Protein AF-A0AAD8AE64-F1 (afdb_monomer_lite)

Secondary structure (DSSP, 8-state):
----HHHHHHHHHHHTTHHHHTTSSS--SS---HHHHHHHHHHHHHHHHHHHHHHHHHTGGGHHHHHHHHHHHHHHHHHHHHHHHHHHT-HHHHHHHHHHH-TT-HHHHHHHHHHHHHTT-HHHHHHHHHHHHHHHHHHHHHHHHTT-TT------TTTHHHHHHHHHHTT-

Sequence (172 aa):
QQKHPPLLLGGLFLALPFLPAANLLVTVGFVVAERVLYIPSLGMVLLLVYGAQLLWGAFIKQRSLLLCAGLFLLVVFCGRTVARNRDWASRQALIRAGLKALPHNAKLHYNFANFLRDTGQLELATKHYKEALRLQHKRLRINTRYGLIGMQPSFSHEERPICNRLQFINRK

Foldseek 3Di:
DPDPVLLVVLVCQQPVLVPVVVCPPHNPVDDPDPVSCPSNVVSVVSVVVSVVVVCCVVCVVCVVVVVVVVVVVVVVVVVVVVVVVVCVPDPQSVLVVVCVVPVLALVSLQSVLVVCVVVVNNVSSLVSNVSSLVSQVVVCVVCVVVVNNPDHPPDDPVCVVVSVVNVVVVVD

Structure (mmCIF, N/CA/C/O backbone):
data_AF-A0AAD8AE64-F1
#
_entry.id   AF-A0AAD8AE64-F1
#
loop_
_atom_site.group_PDB
_atom_site.id
_atom_site.type_symbol
_atom_site.label_atom_id
_atom_site.label_alt_id
_atom_site.label_comp_id
_atom_site.label_asym_id
_atom_site.label_entity_id
_atom_site.label_seq_id
_atom_site.pdbx_PDB_ins_code
_atom_site.Cartn_x
_atom_site.Cartn_y
_atom_site.Cartn_z
_atom_site.occupancy
_atom_site.B_iso_or_equiv
_atom_site.auth_seq_id
_atom_site.auth_comp_id
_atom_site.auth_asym_id
_atom_site.auth_atom_id
_atom_site.pdbx_PDB_model_num
ATOM 1 N N . GLN A 1 1 ? 28.002 -16.063 -24.583 1.00 46.12 1 GLN A N 1
ATOM 2 C CA . GLN A 1 1 ? 27.087 -16.160 -23.423 1.00 46.12 1 GLN A CA 1
ATOM 3 C C . GLN A 1 1 ? 26.956 -14.780 -22.791 1.00 46.12 1 GLN A C 1
ATOM 5 O O . GLN A 1 1 ? 27.825 -14.390 -22.020 1.00 46.12 1 GLN A O 1
ATOM 10 N N . GLN A 1 2 ? 25.930 -14.005 -23.153 1.00 51.78 2 GLN A N 1
ATOM 11 C CA . GLN A 1 2 ? 25.657 -12.743 -22.460 1.00 51.78 2 GLN A CA 1
ATOM 12 C C . GLN A 1 2 ? 25.102 -13.080 -21.078 1.00 51.78 2 GLN A C 1
ATOM 14 O O . GLN A 1 2 ? 23.928 -13.400 -20.920 1.00 51.78 2 GLN A O 1
ATOM 19 N N . LYS A 1 3 ? 25.973 -13.094 -20.070 1.00 63.09 3 LYS A N 1
ATOM 20 C CA . LYS A 1 3 ? 25.517 -13.121 -18.684 1.00 63.09 3 LYS A CA 1
ATOM 21 C C . LYS A 1 3 ? 24.853 -11.763 -18.449 1.00 63.09 3 LYS A C 1
ATOM 23 O O . LYS A 1 3 ? 25.475 -10.740 -18.716 1.00 63.09 3 LYS A O 1
ATOM 28 N N . HIS A 1 4 ? 23.613 -11.748 -17.971 1.00 79.56 4 HIS A N 1
ATOM 29 C CA . HIS A 1 4 ? 22.954 -10.546 -17.455 1.00 79.56 4 HIS A CA 1
ATOM 30 C C . HIS A 1 4 ? 23.063 -10.561 -15.921 1.00 79.56 4 HIS A C 1
ATOM 32 O O . HIS A 1 4 ? 22.078 -10.876 -15.246 1.00 79.56 4 HIS A O 1
ATOM 38 N N . PRO A 1 5 ? 24.255 -10.285 -15.342 1.00 79.94 5 PRO A N 1
ATOM 39 C CA . PRO A 1 5 ? 24.462 -10.358 -13.901 1.00 79.94 5 PRO A CA 1
ATOM 40 C C . PRO A 1 5 ? 23.474 -9.512 -13.080 1.00 79.94 5 PRO A C 1
ATOM 42 O O . PRO A 1 5 ? 23.070 -9.999 -12.025 1.00 79.94 5 PRO A O 1
ATOM 45 N N . PRO A 1 6 ? 22.990 -8.332 -13.536 1.00 83.75 6 PRO A N 1
ATOM 46 C CA . PRO A 1 6 ? 22.008 -7.561 -12.774 1.00 83.75 6 PRO A CA 1
ATOM 47 C C . PRO A 1 6 ? 20.655 -8.265 -12.647 1.00 83.75 6 PRO A C 1
ATOM 49 O O . PRO A 1 6 ? 19.979 -8.100 -11.637 1.00 83.75 6 PRO A O 1
ATOM 52 N N . LEU A 1 7 ? 20.266 -9.072 -13.641 1.00 86.81 7 LEU A N 1
ATOM 53 C CA . LEU A 1 7 ? 18.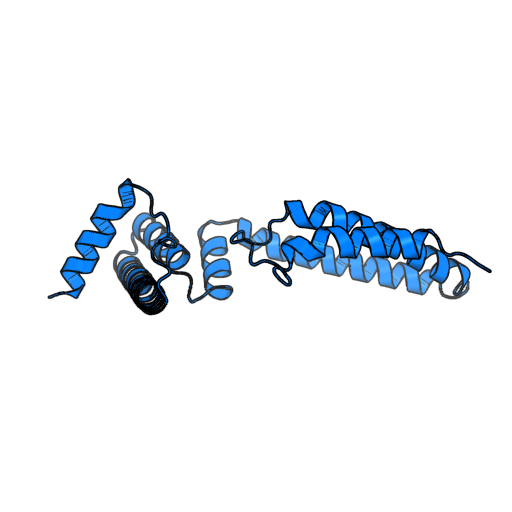987 -9.781 -13.638 1.00 86.81 7 LEU A CA 1
ATOM 54 C C . LEU A 1 7 ? 18.990 -10.920 -12.608 1.00 86.81 7 LEU A C 1
ATOM 56 O O . LEU A 1 7 ? 18.051 -11.073 -11.831 1.00 86.81 7 LEU A O 1
ATOM 60 N N . LEU A 1 8 ? 20.085 -11.685 -12.576 1.00 86.56 8 LEU A N 1
ATOM 61 C CA . LEU A 1 8 ? 20.301 -12.757 -11.602 1.00 86.56 8 LEU A CA 1
ATOM 62 C C . LEU A 1 8 ? 20.414 -12.200 -10.181 1.00 86.56 8 LEU A C 1
ATOM 64 O O . LEU A 1 8 ? 19.739 -12.684 -9.277 1.00 86.56 8 LEU A O 1
ATOM 68 N N . LEU A 1 9 ? 21.228 -11.158 -9.992 1.00 88.69 9 LEU A N 1
ATOM 69 C CA . LEU A 1 9 ? 21.437 -10.540 -8.685 1.00 88.69 9 LEU A CA 1
ATOM 70 C C . LEU A 1 9 ? 20.157 -9.876 -8.156 1.00 88.69 9 LEU A C 1
ATOM 72 O O . LEU A 1 9 ? 19.799 -10.063 -6.995 1.00 88.69 9 LEU A O 1
ATOM 76 N N . GLY A 1 10 ? 19.438 -9.146 -9.013 1.00 87.75 10 GLY A N 1
ATOM 77 C CA . GLY A 1 10 ? 18.166 -8.516 -8.663 1.00 87.75 10 GLY A CA 1
ATOM 78 C C . GLY A 1 10 ? 17.090 -9.538 -8.294 1.00 87.75 10 GLY A C 1
ATOM 79 O O . GLY A 1 10 ? 16.416 -9.375 -7.279 1.00 87.75 10 GLY A O 1
ATOM 80 N N . GLY A 1 11 ? 16.980 -10.637 -9.052 1.00 87.44 11 GLY A N 1
ATOM 81 C CA . GLY A 1 11 ? 16.069 -11.740 -8.732 1.00 87.44 11 GLY A CA 1
ATOM 82 C C . GLY A 1 11 ? 16.417 -12.444 -7.417 1.00 87.44 11 GLY A C 1
ATOM 83 O O . GLY A 1 11 ? 15.528 -12.771 -6.631 1.00 87.44 11 GLY A O 1
ATOM 84 N N . LEU A 1 12 ? 17.710 -12.614 -7.132 1.00 89.25 12 LEU A N 1
ATOM 85 C CA . LEU A 1 12 ? 18.188 -13.232 -5.899 1.00 89.25 12 LEU A CA 1
ATOM 86 C C . LEU A 1 12 ? 17.871 -12.370 -4.664 1.00 89.25 12 LEU A C 1
ATOM 88 O O . LEU A 1 12 ? 17.332 -12.886 -3.684 1.00 89.25 12 LEU A O 1
ATOM 92 N N . PHE A 1 13 ? 18.126 -11.058 -4.731 1.00 87.50 13 PHE A N 1
ATOM 93 C CA . PHE A 1 13 ? 17.766 -10.117 -3.662 1.00 87.50 13 PHE A CA 1
ATOM 94 C C . PHE A 1 13 ? 16.257 -9.933 -3.491 1.00 87.50 13 PHE A C 1
ATOM 96 O O . PHE A 1 13 ? 15.811 -9.578 -2.403 1.00 87.50 13 PHE A O 1
ATOM 103 N N . LEU A 1 14 ? 15.467 -10.197 -4.531 1.00 87.06 14 LEU A N 1
ATOM 104 C CA . LEU A 1 14 ? 14.012 -10.181 -4.448 1.00 87.06 14 LEU A CA 1
ATOM 105 C C . LEU A 1 14 ? 13.467 -11.417 -3.718 1.00 87.06 14 LEU A C 1
ATOM 107 O O . LEU A 1 14 ? 12.642 -11.291 -2.814 1.00 87.06 14 LEU A O 1
ATOM 111 N N . ALA A 1 15 ? 13.924 -12.608 -4.110 1.00 85.06 15 ALA A N 1
ATOM 112 C CA . ALA A 1 15 ? 13.334 -13.870 -3.674 1.00 85.06 15 ALA A CA 1
ATOM 113 C C . ALA A 1 15 ? 13.872 -14.363 -2.322 1.00 85.06 15 ALA A C 1
ATOM 115 O O . ALA A 1 15 ? 13.083 -14.748 -1.457 1.00 85.06 15 ALA A O 1
ATOM 116 N N . LEU A 1 16 ? 15.194 -14.336 -2.104 1.00 85.94 16 LEU A N 1
ATOM 117 C CA . LEU A 1 16 ? 15.801 -14.929 -0.904 1.00 85.94 16 LEU A CA 1
ATOM 118 C C . LEU A 1 16 ? 15.316 -14.303 0.413 1.00 85.94 16 LEU A C 1
ATOM 120 O O . LEU A 1 16 ? 14.965 -15.061 1.316 1.00 85.94 16 LEU A O 1
ATOM 124 N N . PRO A 1 17 ? 15.235 -12.966 0.561 1.00 80.50 17 PRO A N 1
ATOM 125 C CA . PRO A 1 17 ? 14.774 -12.362 1.812 1.00 80.50 17 PRO A CA 1
ATOM 126 C C . PRO A 1 17 ? 13.268 -12.529 2.033 1.00 80.50 17 PRO A C 1
ATOM 128 O O . PRO A 1 17 ? 12.797 -12.466 3.168 1.00 80.50 17 PRO A O 1
ATOM 131 N N . PHE A 1 18 ? 12.502 -12.727 0.955 1.00 78.69 18 PHE A N 1
ATOM 132 C CA . PHE A 1 18 ? 11.049 -12.841 1.020 1.00 78.69 18 PHE A CA 1
ATOM 133 C C . PHE A 1 18 ? 10.587 -14.256 1.386 1.00 78.69 18 PHE A C 1
ATOM 135 O O . PHE A 1 18 ? 9.570 -14.408 2.059 1.00 78.69 18 PHE A O 1
ATOM 142 N N . LEU A 1 19 ? 11.345 -15.292 1.012 1.00 80.44 19 LEU A N 1
ATOM 143 C CA . LEU A 1 19 ? 10.991 -16.697 1.252 1.00 80.44 19 LEU A CA 1
ATOM 144 C C . LEU A 1 19 ? 10.728 -17.039 2.736 1.00 80.44 19 LEU A C 1
ATOM 146 O O . LEU A 1 19 ? 9.680 -17.629 3.013 1.00 80.44 19 LEU A O 1
ATOM 150 N N . PRO A 1 20 ? 11.579 -16.646 3.708 1.00 70.75 20 PRO A N 1
ATOM 151 C CA . PRO A 1 20 ? 11.306 -16.898 5.126 1.00 70.75 20 PRO A CA 1
ATOM 152 C C . PRO A 1 20 ? 10.083 -16.134 5.648 1.00 70.75 20 PRO A C 1
ATOM 154 O O . PRO A 1 20 ? 9.351 -16.630 6.498 1.00 70.75 20 PRO A O 1
ATOM 157 N N . ALA A 1 21 ? 9.845 -14.926 5.134 1.00 68.12 21 ALA A N 1
ATOM 158 C CA . ALA A 1 21 ? 8.747 -14.071 5.575 1.00 68.12 21 ALA A CA 1
ATOM 159 C C . ALA A 1 21 ? 7.400 -14.399 4.918 1.00 68.12 21 ALA A C 1
ATOM 161 O O . ALA A 1 21 ? 6.352 -14.034 5.447 1.00 68.12 21 ALA A O 1
ATOM 162 N N . ALA A 1 22 ? 7.414 -15.103 3.785 1.00 71.06 22 ALA A N 1
ATOM 163 C CA . ALA A 1 22 ? 6.218 -15.560 3.090 1.00 71.06 22 ALA A CA 1
ATOM 164 C C . ALA A 1 22 ? 5.466 -16.666 3.852 1.00 71.06 22 ALA A C 1
ATOM 166 O O . ALA A 1 22 ? 4.389 -17.069 3.419 1.00 71.06 22 ALA A O 1
ATOM 167 N N . ASN A 1 23 ? 6.009 -17.154 4.978 1.00 69.62 23 ASN A N 1
ATOM 168 C CA . ASN A 1 23 ? 5.429 -18.218 5.803 1.00 69.62 23 ASN A CA 1
ATOM 169 C C . ASN A 1 23 ? 5.153 -19.527 5.032 1.00 69.62 23 ASN A C 1
ATOM 171 O O . ASN A 1 23 ? 4.340 -20.338 5.467 1.00 69.62 23 ASN A O 1
ATOM 175 N N . LEU A 1 24 ? 5.824 -19.731 3.890 1.00 70.56 24 LEU A N 1
ATOM 176 C CA . LEU A 1 24 ? 5.623 -20.877 2.993 1.00 70.56 24 LEU A CA 1
ATOM 177 C C . LEU A 1 24 ? 6.181 -22.186 3.566 1.00 70.56 24 LEU A C 1
ATOM 179 O O . LEU A 1 24 ? 5.616 -23.245 3.320 1.00 70.56 24 LEU A O 1
ATOM 183 N N . LEU A 1 25 ? 7.287 -22.112 4.314 1.00 67.56 25 LEU A N 1
ATOM 184 C CA . LEU A 1 25 ? 7.983 -23.286 4.859 1.00 67.56 25 LEU A CA 1
ATOM 185 C C . LEU A 1 25 ? 7.909 -23.363 6.389 1.00 67.56 25 LEU A C 1
ATOM 187 O O . LEU A 1 25 ? 7.898 -24.452 6.952 1.00 67.56 25 LEU A O 1
ATOM 191 N N . VAL A 1 26 ? 7.836 -22.212 7.063 1.00 63.78 26 VAL A N 1
ATOM 192 C CA . VAL A 1 26 ? 7.705 -22.107 8.520 1.00 63.78 26 VAL A CA 1
ATOM 193 C C . VAL A 1 26 ? 6.768 -20.943 8.813 1.00 63.78 26 VAL A C 1
ATOM 195 O O . VAL A 1 26 ? 7.032 -19.822 8.384 1.00 63.78 26 VAL A O 1
ATOM 198 N N . THR A 1 27 ? 5.669 -21.184 9.530 1.00 59.88 27 THR A N 1
ATOM 199 C CA . THR A 1 27 ? 4.757 -20.120 9.970 1.00 59.88 27 THR A CA 1
ATOM 200 C C . THR A 1 27 ? 5.404 -19.348 11.112 1.00 59.88 27 THR A C 1
ATOM 202 O O . THR A 1 27 ? 5.204 -19.653 12.290 1.00 59.88 27 THR A O 1
ATOM 205 N N . VAL A 1 28 ? 6.216 -18.354 10.772 1.00 59.72 28 VAL A N 1
ATOM 206 C CA . VAL A 1 28 ? 6.768 -17.430 11.751 1.00 59.72 28 VAL A CA 1
ATOM 207 C C . VAL A 1 28 ? 5.620 -16.496 12.130 1.00 59.72 28 VAL A C 1
ATOM 209 O O . VAL A 1 28 ? 5.113 -15.757 11.296 1.00 59.72 28 VAL A O 1
ATOM 212 N N . GLY A 1 29 ? 5.142 -16.552 13.375 1.00 57.84 29 GLY A N 1
ATOM 213 C CA . GLY A 1 29 ? 3.943 -15.832 13.844 1.00 57.84 29 GLY A CA 1
ATOM 214 C C . GLY A 1 29 ? 4.012 -14.293 13.817 1.00 57.84 29 GLY A C 1
ATOM 215 O O . GLY A 1 29 ? 3.229 -13.639 14.505 1.00 57.84 29 GLY A O 1
ATOM 216 N N . PHE A 1 30 ? 4.940 -13.700 13.062 1.00 59.56 30 PHE A N 1
ATOM 217 C CA . PHE A 1 30 ? 5.064 -12.264 12.853 1.00 59.56 30 PHE A CA 1
ATOM 218 C C . PHE A 1 30 ? 4.318 -11.829 11.588 1.00 59.56 30 PHE A C 1
ATOM 220 O O . PHE A 1 30 ? 4.376 -12.467 10.540 1.00 59.56 30 PHE A O 1
ATOM 227 N N . VAL A 1 31 ? 3.639 -10.686 11.680 1.00 61.72 31 VAL A N 1
ATOM 228 C CA . VAL A 1 31 ? 3.075 -10.000 10.512 1.00 61.72 31 VAL A CA 1
ATOM 229 C C . VAL A 1 31 ? 4.238 -9.531 9.638 1.00 61.72 31 VAL A C 1
ATOM 231 O O . VAL A 1 31 ? 5.208 -8.984 10.169 1.00 61.72 31 VAL A O 1
ATOM 234 N N . VAL A 1 32 ? 4.140 -9.731 8.318 1.00 65.00 32 VAL A N 1
ATOM 235 C CA . VAL A 1 32 ? 5.110 -9.197 7.351 1.00 65.00 32 VAL A CA 1
ATOM 236 C C . VAL A 1 32 ? 5.248 -7.698 7.600 1.00 65.00 32 VAL A C 1
ATOM 238 O O . VAL A 1 32 ? 4.312 -6.926 7.397 1.00 65.00 32 VAL A O 1
ATOM 241 N N . ALA A 1 33 ? 6.405 -7.312 8.123 1.00 63.94 33 ALA A N 1
ATOM 242 C CA . ALA A 1 33 ? 6.700 -5.944 8.501 1.00 63.94 33 ALA A CA 1
ATOM 243 C C . ALA A 1 33 ? 7.462 -5.245 7.375 1.00 63.94 33 ALA A C 1
ATOM 245 O O . ALA A 1 33 ? 8.190 -5.884 6.616 1.00 63.94 33 ALA A O 1
ATOM 246 N N . GLU A 1 34 ? 7.355 -3.920 7.318 1.00 74.12 34 GLU A N 1
ATOM 247 C CA . GLU A 1 34 ? 8.050 -3.076 6.335 1.00 74.12 34 GLU A CA 1
ATOM 248 C C . GLU A 1 34 ? 9.559 -3.355 6.261 1.00 74.12 34 GLU A C 1
ATOM 250 O O . GLU A 1 34 ? 10.132 -3.385 5.176 1.00 74.12 34 GLU A O 1
ATOM 255 N N . ARG A 1 35 ? 10.182 -3.692 7.400 1.00 79.06 35 ARG A N 1
ATOM 256 C CA . ARG A 1 35 ? 11.611 -4.024 7.488 1.00 79.06 35 ARG A CA 1
ATOM 257 C C . ARG A 1 35 ? 12.040 -5.217 6.634 1.00 79.06 35 ARG A C 1
ATOM 259 O O . ARG A 1 35 ? 13.183 -5.280 6.200 1.00 79.06 35 ARG A O 1
ATOM 266 N N . VAL A 1 36 ? 11.126 -6.152 6.382 1.00 80.25 36 VAL A N 1
ATOM 267 C CA . VAL A 1 36 ? 11.376 -7.325 5.536 1.00 80.25 36 VAL A CA 1
ATOM 268 C C . VAL A 1 36 ? 11.420 -6.926 4.061 1.00 80.25 36 VAL A C 1
ATOM 270 O O . VAL A 1 36 ? 12.100 -7.566 3.268 1.00 80.25 36 VAL A O 1
ATOM 273 N N . LEU A 1 37 ? 10.726 -5.847 3.687 1.00 83.94 37 LEU A N 1
ATOM 274 C CA . LEU A 1 37 ? 10.601 -5.399 2.304 1.00 83.94 37 LEU A CA 1
ATOM 275 C C . LEU A 1 37 ? 11.779 -4.537 1.832 1.00 83.94 37 LEU A C 1
ATOM 277 O O . LEU A 1 37 ? 11.891 -4.319 0.628 1.00 83.94 37 LEU A O 1
ATOM 281 N N . TYR A 1 38 ? 12.686 -4.090 2.709 1.00 86.69 38 TYR A N 1
ATOM 282 C CA . TYR A 1 38 ? 13.828 -3.258 2.299 1.00 86.69 38 TYR A CA 1
ATOM 283 C C . TYR A 1 38 ? 14.773 -3.976 1.324 1.00 86.69 38 TYR A C 1
ATOM 285 O O . TYR A 1 38 ? 15.073 -3.435 0.261 1.00 86.69 38 TYR A O 1
ATOM 293 N N . ILE A 1 39 ? 15.196 -5.207 1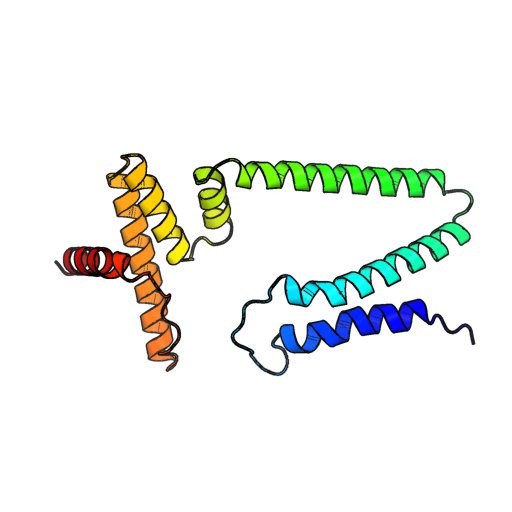.636 1.00 87.06 39 ILE A N 1
ATOM 294 C CA . ILE A 1 39 ? 16.115 -5.971 0.770 1.00 87.06 39 ILE A CA 1
ATOM 295 C C . ILE A 1 39 ? 15.436 -6.378 -0.556 1.00 87.06 39 ILE A C 1
ATOM 297 O O . ILE A 1 39 ? 16.013 -6.115 -1.612 1.00 87.06 39 ILE A O 1
ATOM 301 N N . PRO A 1 40 ? 14.191 -6.900 -0.560 1.00 87.94 40 PRO A N 1
ATOM 302 C CA . PRO A 1 40 ? 13.435 -7.123 -1.793 1.00 87.94 40 PRO A CA 1
ATOM 303 C C . PRO A 1 40 ? 13.261 -5.862 -2.651 1.00 87.94 40 PRO A C 1
ATOM 305 O O . PRO A 1 40 ? 13.351 -5.932 -3.877 1.00 87.94 40 PRO A O 1
ATOM 308 N N . SER A 1 41 ? 13.064 -4.695 -2.028 1.00 90.06 41 SER A N 1
ATOM 309 C CA . SER A 1 41 ? 12.937 -3.422 -2.751 1.00 90.06 41 SER A CA 1
ATOM 310 C C . SER A 1 41 ? 14.230 -3.034 -3.471 1.00 90.06 41 SER A C 1
ATOM 312 O O . SER A 1 41 ? 14.164 -2.547 -4.597 1.00 90.06 41 SER A O 1
ATOM 314 N N . LEU A 1 42 ? 15.404 -3.304 -2.884 1.00 90.69 42 LEU A N 1
ATOM 315 C CA . LEU A 1 42 ? 16.691 -3.119 -3.568 1.00 90.69 42 LEU A CA 1
ATOM 316 C C . LEU A 1 42 ? 16.795 -4.008 -4.816 1.00 90.69 42 LEU A C 1
ATOM 318 O O . LEU A 1 42 ? 17.199 -3.532 -5.877 1.00 90.69 42 LEU A O 1
ATOM 322 N N . GLY A 1 43 ? 16.363 -5.271 -4.713 1.00 91.00 43 GLY A N 1
ATOM 323 C CA . GLY A 1 43 ? 16.268 -6.183 -5.857 1.00 91.00 43 GLY A CA 1
ATOM 324 C C . GLY A 1 43 ? 15.354 -5.644 -6.963 1.00 91.00 43 GLY A C 1
ATOM 325 O O . GLY A 1 43 ? 15.750 -5.612 -8.128 1.00 91.00 43 GLY A O 1
ATOM 326 N N . MET A 1 44 ? 14.169 -5.133 -6.604 1.00 90.50 44 MET A N 1
ATOM 327 C CA . MET A 1 44 ? 13.242 -4.511 -7.561 1.00 90.50 44 MET A CA 1
ATOM 328 C C . MET A 1 44 ? 13.838 -3.286 -8.256 1.00 90.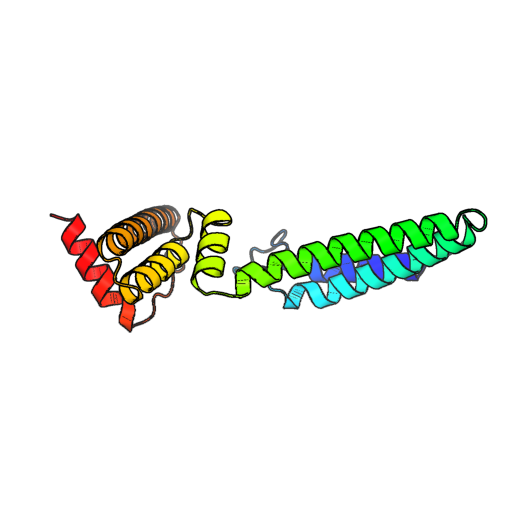50 44 MET A C 1
ATOM 330 O O . MET A 1 44 ? 13.682 -3.145 -9.467 1.00 90.50 44 MET A O 1
ATOM 334 N N . VAL A 1 45 ? 14.524 -2.404 -7.521 1.00 92.12 45 VAL A N 1
ATOM 335 C CA . VAL A 1 45 ? 15.153 -1.206 -8.101 1.00 92.12 45 VAL A CA 1
ATOM 336 C C . VAL A 1 45 ? 16.231 -1.598 -9.110 1.00 92.12 45 VAL A C 1
ATOM 338 O O . VAL A 1 45 ? 16.253 -1.054 -10.213 1.00 92.12 45 VAL A O 1
ATOM 341 N N . LEU A 1 46 ? 17.077 -2.581 -8.782 1.00 90.94 46 LEU A N 1
ATOM 342 C CA . LEU A 1 46 ? 18.099 -3.090 -9.702 1.00 90.94 46 LEU A CA 1
ATOM 343 C C . LEU A 1 46 ? 17.482 -3.642 -10.995 1.00 90.94 46 LEU A C 1
ATOM 345 O O . LEU A 1 46 ? 17.943 -3.310 -12.088 1.00 90.94 46 LEU A O 1
ATOM 349 N N . LEU A 1 47 ? 16.415 -4.440 -10.882 1.00 90.81 47 LEU A N 1
ATOM 350 C CA . LEU A 1 47 ? 15.702 -4.985 -12.040 1.00 90.81 47 LEU A CA 1
ATOM 351 C C . LEU A 1 47 ? 15.033 -3.889 -12.878 1.00 90.81 47 LEU A C 1
ATOM 353 O O . LEU A 1 47 ? 15.096 -3.942 -14.105 1.00 90.81 47 LEU A O 1
ATOM 357 N N . LEU A 1 48 ? 14.430 -2.884 -12.237 1.00 91.81 48 LEU A N 1
ATOM 358 C CA . LEU A 1 48 ? 13.786 -1.760 -12.919 1.00 91.81 48 LEU A CA 1
ATOM 359 C C . LEU A 1 48 ? 14.788 -0.905 -13.694 1.00 91.81 48 LEU A C 1
ATOM 361 O O . LEU A 1 48 ? 14.539 -0.595 -14.855 1.00 91.81 48 LEU A O 1
ATOM 365 N N . VAL A 1 49 ? 15.923 -0.548 -13.086 1.00 91.06 49 VAL A N 1
ATOM 366 C CA . VAL A 1 49 ? 16.970 0.248 -13.748 1.00 91.06 49 VAL A CA 1
ATOM 367 C C . VAL A 1 49 ? 17.553 -0.517 -14.934 1.00 91.06 49 VAL A C 1
ATOM 369 O O . VAL A 1 49 ? 17.682 0.036 -16.026 1.00 91.06 49 VAL A O 1
ATOM 372 N N . TYR A 1 50 ? 17.843 -1.806 -14.749 1.00 91.44 50 TYR A N 1
ATOM 373 C CA . TYR A 1 50 ? 18.373 -2.647 -15.817 1.00 91.44 50 TYR A CA 1
ATOM 374 C C . TYR A 1 50 ? 17.364 -2.843 -16.961 1.00 91.44 50 TYR A C 1
ATOM 376 O O . TYR A 1 50 ? 17.713 -2.713 -18.136 1.00 91.44 50 TYR A O 1
ATOM 384 N N . GLY A 1 51 ? 16.091 -3.081 -16.631 1.00 88.56 51 GLY A N 1
ATOM 385 C CA . GLY A 1 51 ? 15.004 -3.148 -17.606 1.00 88.56 51 GLY A CA 1
ATOM 386 C C . GLY A 1 51 ? 14.825 -1.833 -18.367 1.00 88.56 51 GLY A C 1
ATOM 387 O O . GLY A 1 51 ? 14.718 -1.841 -19.592 1.00 88.56 51 GLY A O 1
ATOM 388 N N . ALA A 1 52 ? 14.877 -0.695 -17.671 1.00 89.25 52 ALA A N 1
ATOM 389 C CA . ALA A 1 52 ? 14.808 0.625 -18.290 1.00 89.25 52 ALA A CA 1
ATOM 390 C C . ALA A 1 52 ? 15.985 0.872 -19.247 1.00 89.25 52 ALA A C 1
ATOM 392 O O . ALA A 1 52 ? 15.772 1.376 -20.347 1.00 89.25 52 ALA A O 1
ATOM 393 N N . GLN A 1 53 ? 17.205 0.466 -18.881 1.00 89.38 53 GLN A N 1
ATOM 394 C CA . GLN A 1 53 ? 18.387 0.583 -19.740 1.00 89.38 53 GLN A CA 1
ATOM 395 C C . GLN A 1 53 ? 18.244 -0.238 -21.033 1.00 89.38 53 GLN A C 1
ATOM 397 O O . GLN A 1 53 ? 18.551 0.264 -22.117 1.00 89.38 53 GLN A O 1
ATOM 402 N N . LEU A 1 54 ? 17.738 -1.472 -20.938 1.00 88.69 54 LEU A N 1
ATOM 403 C CA . LEU A 1 54 ? 17.465 -2.321 -22.102 1.00 88.69 54 LEU A CA 1
ATOM 404 C C . LEU A 1 54 ? 16.408 -1.693 -23.022 1.00 88.69 54 LEU A C 1
ATOM 406 O O . LEU A 1 54 ? 16.621 -1.596 -24.232 1.00 88.69 54 LEU A O 1
ATOM 410 N N . LEU A 1 55 ? 15.301 -1.203 -22.454 1.00 86.88 55 LEU A N 1
ATOM 411 C CA . LEU A 1 55 ? 14.240 -0.524 -23.206 1.00 86.88 55 LEU A CA 1
ATOM 412 C C . LEU A 1 55 ? 14.743 0.767 -23.871 1.00 86.88 55 LEU A C 1
ATOM 414 O O . LEU A 1 55 ? 1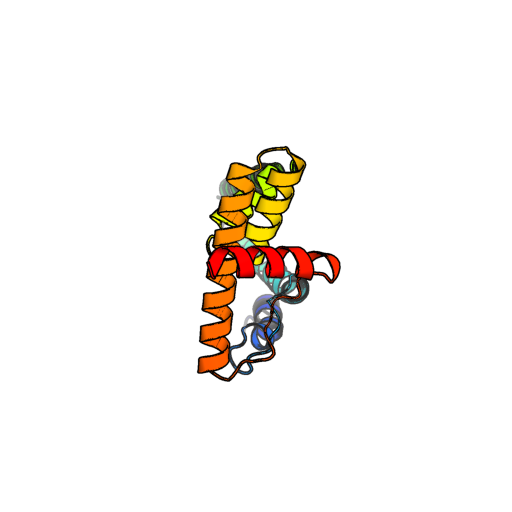4.385 1.061 -25.011 1.00 86.88 55 LEU A O 1
ATOM 418 N N . TRP A 1 56 ? 15.619 1.513 -23.198 1.00 87.56 56 TRP A N 1
ATOM 419 C CA . TRP A 1 56 ? 16.201 2.753 -23.713 1.00 87.56 56 TRP A CA 1
ATOM 420 C C . TRP A 1 56 ? 17.123 2.539 -24.921 1.00 87.56 56 TRP A C 1
ATOM 422 O O . TRP A 1 56 ? 17.198 3.398 -25.811 1.00 87.56 56 TRP A O 1
ATOM 432 N N . GLY A 1 57 ? 17.831 1.406 -24.952 1.00 85.81 57 GLY A N 1
ATOM 433 C CA . GLY A 1 57 ? 18.648 0.972 -26.087 1.00 85.81 57 GLY A CA 1
ATOM 434 C C . GLY A 1 57 ? 17.817 0.398 -27.237 1.00 85.81 57 GLY A C 1
ATOM 435 O O . GLY A 1 57 ? 18.100 0.691 -28.394 1.00 85.81 57 GLY A O 1
ATOM 436 N N . ALA A 1 58 ? 16.763 -0.361 -26.928 1.00 86.56 58 ALA A N 1
ATOM 437 C CA . ALA A 1 58 ? 15.914 -1.012 -27.927 1.00 86.56 58 ALA A CA 1
ATOM 438 C C . ALA A 1 58 ? 14.960 -0.044 -28.655 1.00 86.56 58 ALA A C 1
ATOM 440 O O . ALA A 1 58 ? 14.720 -0.195 -29.851 1.00 86.56 58 ALA A O 1
ATOM 441 N N . PHE A 1 59 ? 14.438 0.976 -27.965 1.00 87.00 59 PHE A N 1
ATOM 442 C CA . PHE A 1 59 ? 13.378 1.855 -28.479 1.00 87.00 59 PHE A CA 1
ATOM 443 C C . PHE A 1 59 ? 13.834 3.311 -28.671 1.00 87.00 59 PHE A C 1
ATOM 445 O O . PHE A 1 59 ? 13.168 4.252 -28.239 1.00 87.00 59 PHE A O 1
ATOM 452 N N . ILE A 1 60 ? 14.959 3.524 -29.364 1.00 84.50 60 ILE A N 1
ATOM 453 C CA . ILE A 1 60 ? 15.561 4.858 -29.586 1.00 84.50 60 ILE A CA 1
ATOM 454 C C . ILE A 1 60 ? 14.567 5.875 -30.177 1.00 84.50 60 ILE A C 1
ATOM 456 O O . ILE A 1 60 ? 14.534 7.022 -29.735 1.00 84.50 60 ILE A O 1
ATOM 460 N N . LYS A 1 61 ? 13.718 5.459 -31.128 1.00 87.69 61 LYS A N 1
ATOM 461 C CA . LYS A 1 61 ? 12.721 6.338 -31.771 1.00 87.69 61 LYS A CA 1
ATOM 462 C C . LYS A 1 61 ? 11.529 6.696 -30.872 1.00 87.69 61 LYS A C 1
ATOM 464 O O . LYS A 1 61 ? 10.875 7.700 -31.118 1.00 87.69 61 LYS A O 1
ATOM 469 N N . GLN A 1 62 ? 11.237 5.897 -29.843 1.00 90.25 62 GLN A N 1
ATOM 470 C CA . GLN A 1 62 ? 10.059 6.055 -28.974 1.00 90.25 62 GLN A CA 1
ATOM 471 C C . GLN A 1 62 ? 10.429 6.559 -27.568 1.00 90.25 62 GLN A C 1
ATOM 473 O O . GLN A 1 62 ? 9.637 6.455 -26.634 1.00 90.25 62 GLN A O 1
ATOM 478 N N . ARG A 1 63 ? 11.626 7.132 -27.389 1.00 88.62 63 ARG A N 1
ATOM 479 C CA . ARG A 1 63 ? 12.092 7.624 -26.081 1.00 88.62 63 ARG A CA 1
ATOM 480 C C . ARG A 1 63 ? 11.186 8.692 -25.479 1.00 88.62 63 ARG A C 1
ATOM 482 O O . ARG A 1 63 ? 10.953 8.663 -24.276 1.00 88.62 63 ARG A O 1
ATOM 489 N N . SER A 1 64 ? 10.644 9.594 -26.298 1.00 88.31 64 SER A N 1
ATOM 490 C CA . SER A 1 64 ? 9.670 10.591 -25.839 1.00 88.31 64 SER A CA 1
ATOM 491 C C . SER A 1 64 ? 8.425 9.923 -25.252 1.00 88.31 64 SER A C 1
ATOM 493 O O . SER A 1 64 ? 8.000 10.293 -24.163 1.00 88.31 64 SER A O 1
ATOM 495 N N . LEU A 1 65 ? 7.903 8.878 -25.904 1.00 91.00 65 LEU A N 1
ATOM 496 C CA . LEU A 1 65 ? 6.770 8.101 -25.403 1.00 91.00 65 LEU A CA 1
ATOM 497 C C . LEU A 1 65 ? 7.102 7.393 -24.081 1.00 91.00 65 LEU A C 1
ATOM 499 O O . LEU A 1 65 ? 6.298 7.445 -23.154 1.00 91.00 65 LEU A O 1
ATOM 503 N N . LEU A 1 66 ? 8.286 6.780 -23.961 1.00 90.00 66 LEU A N 1
ATOM 504 C CA . LEU A 1 66 ? 8.733 6.138 -22.717 1.00 90.00 66 LEU A CA 1
ATOM 505 C C . LEU A 1 66 ? 8.859 7.142 -21.562 1.00 90.00 66 LEU A C 1
ATOM 507 O O . LEU A 1 66 ? 8.435 6.846 -20.446 1.00 90.00 66 LEU A O 1
ATOM 511 N N . LEU A 1 67 ? 9.393 8.339 -21.824 1.00 91.62 67 LEU A N 1
ATOM 512 C CA . LEU A 1 67 ? 9.475 9.415 -20.832 1.00 91.62 67 LEU A CA 1
ATOM 513 C C . LEU A 1 67 ? 8.087 9.918 -20.428 1.00 91.62 67 LEU A C 1
ATOM 515 O O . LEU A 1 67 ? 7.823 10.065 -19.237 1.00 91.62 67 LEU A O 1
ATOM 519 N N . CYS A 1 68 ? 7.185 10.134 -21.388 1.00 94.69 68 CYS A N 1
ATOM 520 C CA . CYS A 1 68 ? 5.805 10.525 -21.105 1.00 94.69 68 CYS A CA 1
ATOM 521 C C . CYS A 1 68 ? 5.072 9.457 -20.285 1.00 94.69 68 CYS A C 1
ATOM 523 O O . CYS A 1 68 ? 4.392 9.797 -19.322 1.00 94.69 68 CYS A O 1
ATOM 525 N N . ALA A 1 69 ? 5.242 8.174 -20.616 1.00 92.88 69 ALA A N 1
ATOM 526 C CA . ALA A 1 69 ? 4.670 7.067 -19.856 1.00 92.88 69 ALA A CA 1
ATOM 527 C C . ALA A 1 69 ? 5.244 7.002 -18.430 1.00 92.88 69 ALA A C 1
ATOM 529 O O . ALA A 1 69 ? 4.489 6.849 -17.470 1.00 92.88 69 ALA A O 1
ATOM 530 N N . GLY A 1 70 ? 6.560 7.178 -18.275 1.00 92.56 70 GLY A N 1
ATOM 531 C CA . GLY A 1 70 ? 7.219 7.247 -16.970 1.00 92.56 70 GLY A CA 1
ATOM 532 C C . GLY A 1 70 ? 6.729 8.424 -16.123 1.00 92.56 70 GLY A C 1
ATOM 533 O O . GLY A 1 70 ? 6.399 8.245 -14.952 1.00 92.56 70 GLY A O 1
ATOM 534 N N . LEU A 1 71 ? 6.606 9.611 -16.723 1.00 95.75 71 LEU A N 1
ATOM 535 C CA . LEU A 1 71 ? 6.074 10.802 -16.062 1.00 95.75 71 LEU A CA 1
ATOM 536 C C . LEU A 1 71 ? 4.601 10.626 -15.682 1.00 95.75 71 LEU A C 1
ATOM 538 O O . LEU A 1 71 ? 4.211 10.968 -14.570 1.00 95.75 71 LEU A O 1
ATOM 542 N N . PHE A 1 72 ? 3.789 10.056 -16.573 1.00 96.12 72 PHE A N 1
ATOM 543 C CA . PHE A 1 72 ? 2.390 9.747 -16.299 1.00 96.12 72 PHE A CA 1
ATOM 544 C C . PHE A 1 72 ? 2.256 8.796 -15.105 1.00 96.12 72 PHE A C 1
ATOM 546 O O . PHE A 1 72 ? 1.505 9.085 -14.174 1.00 96.12 72 PHE A O 1
ATOM 553 N N . LEU A 1 73 ? 3.030 7.705 -15.083 1.00 95.19 73 LEU A N 1
ATOM 554 C CA . LEU A 1 73 ? 3.071 6.791 -13.942 1.00 95.19 73 LEU A CA 1
ATOM 555 C C . LEU A 1 73 ? 3.472 7.529 -12.661 1.00 95.19 73 LEU A C 1
ATOM 557 O O . LEU A 1 73 ? 2.799 7.374 -11.642 1.00 95.19 73 LEU A O 1
ATOM 561 N N . LEU A 1 74 ? 4.509 8.368 -12.712 1.00 95.31 74 LEU A N 1
ATOM 562 C CA . LEU A 1 74 ? 4.960 9.153 -11.564 1.00 95.31 74 LEU A CA 1
ATOM 563 C C . LEU A 1 74 ? 3.851 10.068 -11.029 1.00 95.31 74 LEU A C 1
ATOM 565 O O . LEU A 1 74 ? 3.571 10.040 -9.833 1.00 95.31 74 LEU A O 1
ATOM 569 N N . VAL A 1 75 ? 3.157 10.806 -11.898 1.00 97.00 75 VAL A N 1
ATOM 570 C CA . VAL A 1 75 ? 2.028 11.668 -11.512 1.00 97.00 75 VAL A CA 1
ATOM 571 C C . VAL A 1 75 ? 0.897 10.853 -10.880 1.00 97.00 75 VAL A C 1
ATOM 573 O O . VAL A 1 75 ? 0.369 11.244 -9.837 1.00 97.00 75 VAL A O 1
ATOM 576 N N . VAL A 1 76 ? 0.553 9.695 -11.450 1.00 96.75 76 VAL A N 1
ATOM 577 C CA . VAL A 1 76 ? -0.474 8.797 -10.898 1.00 96.75 76 VAL A CA 1
ATOM 578 C C . VAL A 1 76 ? -0.082 8.293 -9.505 1.00 96.75 76 VAL A C 1
ATOM 580 O O . VAL A 1 76 ? -0.907 8.324 -8.586 1.00 96.75 76 VAL A O 1
ATOM 583 N N . PHE A 1 77 ? 1.167 7.861 -9.311 1.00 94.75 77 PHE A N 1
ATOM 584 C CA . PHE A 1 77 ? 1.653 7.396 -8.009 1.00 94.75 77 PHE A CA 1
ATOM 585 C C . PHE A 1 77 ? 1.729 8.530 -6.982 1.00 94.75 77 PHE A C 1
ATOM 587 O O . PHE A 1 77 ? 1.265 8.346 -5.858 1.00 94.75 77 PHE A O 1
ATOM 594 N N . CYS A 1 78 ? 2.205 9.718 -7.362 1.00 95.69 78 CYS A N 1
ATOM 595 C CA . CYS A 1 78 ? 2.168 10.907 -6.510 1.00 95.69 78 CYS A CA 1
ATOM 596 C C . CYS A 1 78 ? 0.731 11.255 -6.097 1.00 95.69 78 CYS A C 1
ATOM 598 O O . CYS A 1 78 ? 0.469 11.471 -4.914 1.00 95.69 78 CYS A O 1
ATOM 600 N N . GLY A 1 79 ? -0.219 11.232 -7.036 1.00 94.81 79 GLY A N 1
ATOM 601 C CA . GLY A 1 79 ? -1.637 11.461 -6.755 1.00 94.81 79 GLY A CA 1
ATOM 602 C C . GLY A 1 79 ? -2.210 10.450 -5.759 1.00 94.81 79 GLY A C 1
ATOM 603 O O . GLY A 1 79 ? -2.905 10.832 -4.815 1.00 94.81 79 GLY A O 1
ATOM 604 N N . ARG A 1 80 ? -1.862 9.162 -5.899 1.00 93.06 80 ARG A N 1
ATOM 605 C CA . ARG A 1 80 ? -2.246 8.124 -4.927 1.00 93.06 80 ARG A CA 1
ATOM 606 C C . ARG A 1 80 ? -1.627 8.348 -3.553 1.00 93.06 80 ARG A C 1
ATOM 608 O O . ARG A 1 80 ? -2.329 8.191 -2.554 1.00 93.06 80 ARG A O 1
ATOM 615 N N . THR A 1 81 ? -0.363 8.755 -3.489 1.00 91.81 81 THR A N 1
ATOM 616 C CA . THR A 1 81 ? 0.310 9.091 -2.229 1.00 91.81 81 THR A CA 1
ATOM 617 C C . THR A 1 81 ? -0.375 10.265 -1.534 1.00 91.81 81 THR A C 1
ATOM 619 O O . THR A 1 81 ? -0.674 10.174 -0.347 1.00 91.81 81 THR A O 1
ATOM 622 N N . VAL A 1 82 ? -0.721 11.329 -2.266 1.00 92.00 82 VAL A N 1
ATOM 623 C CA . VAL A 1 82 ? -1.448 12.483 -1.711 1.00 92.00 82 VAL A CA 1
ATOM 624 C C . VAL A 1 82 ? -2.837 12.081 -1.214 1.00 92.00 82 VAL A C 1
ATOM 626 O O . VAL A 1 82 ? -3.224 12.458 -0.108 1.00 92.00 82 VAL A O 1
ATOM 629 N N . ALA A 1 83 ? -3.580 11.282 -1.987 1.00 88.56 83 ALA A N 1
ATOM 630 C CA . ALA A 1 83 ? -4.889 10.782 -1.573 1.00 88.56 83 ALA A CA 1
ATOM 631 C C . ALA A 1 83 ? -4.795 9.953 -0.285 1.00 88.56 83 ALA A C 1
ATOM 633 O O . ALA A 1 83 ? -5.588 10.150 0.632 1.00 88.56 83 ALA A O 1
ATOM 634 N N . ARG A 1 84 ? -3.784 9.084 -0.179 1.00 87.62 84 ARG A N 1
ATOM 635 C CA . ARG A 1 84 ? -3.525 8.286 1.022 1.00 87.62 84 ARG A CA 1
ATOM 636 C C . ARG A 1 84 ? -3.116 9.150 2.208 1.00 87.62 84 ARG A C 1
ATOM 638 O O . ARG A 1 84 ? -3.522 8.857 3.325 1.00 87.62 84 ARG A O 1
ATOM 645 N N . ASN A 1 85 ? -2.362 10.224 1.983 1.00 89.62 85 ASN A N 1
ATOM 646 C CA . ASN A 1 85 ? -1.942 11.136 3.044 1.00 89.62 85 ASN A CA 1
ATOM 647 C C . ASN A 1 85 ? -3.136 11.855 3.700 1.00 89.62 85 AS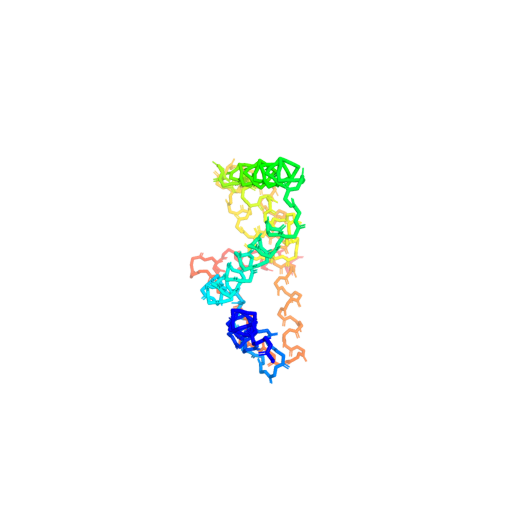N A C 1
ATOM 649 O O . ASN A 1 85 ? -3.095 12.168 4.886 1.00 89.62 85 ASN A O 1
ATOM 653 N N . ARG A 1 86 ? -4.248 12.044 2.970 1.00 84.81 86 ARG A N 1
ATOM 654 C CA . ARG A 1 86 ? -5.496 12.577 3.549 1.00 84.81 86 ARG A CA 1
ATOM 655 C C . ARG A 1 86 ? -6.095 11.656 4.615 1.00 84.81 86 ARG A C 1
ATOM 657 O O . ARG A 1 86 ? -6.686 12.163 5.564 1.00 84.81 86 ARG A O 1
ATOM 664 N N . ASP A 1 87 ? -5.903 10.338 4.514 1.00 83.50 87 ASP A N 1
ATOM 665 C CA . ASP A 1 87 ? -6.351 9.396 5.552 1.00 83.50 87 ASP A CA 1
ATOM 666 C C . ASP A 1 87 ? -5.612 9.630 6.882 1.00 83.50 87 ASP A C 1
ATOM 668 O O . ASP A 1 87 ? -6.176 9.407 7.951 1.00 83.50 87 ASP A O 1
ATOM 672 N N . TRP A 1 88 ? -4.367 10.115 6.826 1.00 83.25 88 TRP A N 1
ATOM 673 C CA . TRP A 1 88 ? -3.540 10.415 8.000 1.00 83.25 88 TRP A CA 1
ATOM 674 C C . TRP A 1 88 ? -3.814 11.796 8.599 1.00 83.25 88 TRP A C 1
ATOM 676 O O . TRP A 1 88 ? -3.372 12.073 9.711 1.00 83.25 88 TRP A O 1
ATOM 686 N N . ALA A 1 89 ? -4.571 12.651 7.905 1.00 84.62 89 ALA A N 1
ATOM 687 C CA . ALA A 1 89 ? -4.837 14.019 8.344 1.00 84.62 89 ALA A CA 1
ATOM 688 C C . ALA A 1 89 ? -5.685 14.091 9.623 1.00 84.62 89 ALA A C 1
ATOM 690 O O . ALA A 1 89 ? -5.630 15.079 10.350 1.00 84.62 89 ALA A O 1
ATOM 691 N N . SER A 1 90 ? -6.485 13.061 9.916 1.00 85.25 90 SER A N 1
ATOM 692 C CA . SER A 1 90 ? -7.259 13.007 11.157 1.00 85.25 90 SER A CA 1
ATOM 693 C C . SER A 1 90 ? -7.366 11.593 11.707 1.00 85.25 90 SER A C 1
ATOM 695 O O . SER A 1 90 ? -7.482 10.614 10.966 1.00 85.25 90 SER A O 1
ATOM 697 N N . ARG A 1 91 ? -7.424 11.489 13.039 1.00 81.75 91 ARG A N 1
ATOM 698 C CA . ARG A 1 91 ? -7.662 10.221 13.742 1.00 81.75 91 ARG A CA 1
ATOM 699 C C . ARG A 1 91 ? -8.951 9.538 13.259 1.00 81.75 91 ARG A C 1
ATOM 701 O O . ARG A 1 91 ? -8.980 8.320 13.110 1.00 81.75 91 ARG A O 1
ATOM 708 N N . GLN A 1 92 ? -9.995 10.313 12.962 1.00 83.88 92 GLN A N 1
ATOM 709 C CA . GLN A 1 92 ? -11.262 9.793 12.449 1.00 83.88 92 GLN A CA 1
ATOM 710 C C . GLN A 1 92 ? -11.128 9.188 11.047 1.00 83.88 92 GLN A C 1
ATOM 712 O O . GLN A 1 92 ? -11.641 8.093 10.813 1.00 83.88 92 GLN A O 1
ATOM 717 N N . ALA A 1 93 ? -10.452 9.880 10.123 1.00 85.88 93 ALA A N 1
ATOM 718 C CA . ALA A 1 93 ? -10.219 9.380 8.770 1.00 85.88 93 ALA A CA 1
ATOM 719 C C . ALA A 1 93 ? -9.387 8.094 8.799 1.00 85.88 93 ALA A C 1
ATOM 721 O O . ALA A 1 93 ? -9.775 7.106 8.176 1.00 85.88 93 ALA A O 1
ATOM 722 N N . LEU A 1 94 ? -8.335 8.063 9.621 1.00 87.25 94 LEU A N 1
ATOM 723 C CA . LEU A 1 94 ? -7.466 6.901 9.777 1.00 87.25 94 LEU A CA 1
ATOM 724 C C . LEU A 1 94 ? -8.235 5.675 10.287 1.00 87.25 94 LEU A C 1
ATOM 726 O O . LEU A 1 94 ? -8.131 4.586 9.719 1.00 87.25 94 LEU A O 1
ATOM 730 N N . ILE A 1 95 ? -9.049 5.844 11.335 1.00 86.31 95 ILE A N 1
ATOM 731 C CA . ILE A 1 95 ? -9.834 4.741 11.902 1.00 86.31 95 ILE A CA 1
ATOM 732 C C . ILE A 1 95 ? -10.924 4.280 10.923 1.00 86.31 95 ILE A C 1
ATOM 734 O O . ILE A 1 95 ? -11.119 3.076 10.758 1.00 86.31 95 ILE A O 1
ATOM 738 N N . ARG A 1 96 ? -11.601 5.203 10.223 1.00 86.00 96 ARG A N 1
ATOM 739 C CA . ARG A 1 96 ? -12.602 4.861 9.194 1.00 86.00 96 ARG A CA 1
ATOM 740 C C . ARG A 1 96 ? -11.984 4.104 8.020 1.00 86.00 96 ARG A C 1
ATOM 742 O O . ARG A 1 96 ? -12.528 3.081 7.607 1.00 86.00 96 ARG A O 1
ATOM 749 N N . ALA A 1 97 ? -10.847 4.572 7.509 1.00 87.62 97 ALA A N 1
ATOM 750 C CA . ALA A 1 97 ? -10.108 3.901 6.445 1.00 87.62 97 ALA A CA 1
ATOM 751 C C . ALA A 1 97 ? -9.661 2.500 6.888 1.00 87.62 97 ALA A C 1
ATOM 753 O O . ALA A 1 97 ? -9.806 1.533 6.137 1.00 87.62 97 ALA A O 1
ATOM 754 N N . GLY A 1 98 ? -9.200 2.368 8.134 1.00 86.81 98 GLY A N 1
ATOM 755 C CA . GLY A 1 98 ? -8.874 1.076 8.722 1.00 86.81 98 GLY A CA 1
ATOM 756 C C . GLY A 1 98 ? -10.085 0.143 8.820 1.00 86.81 98 GLY A C 1
ATOM 757 O O . GLY A 1 98 ? -9.961 -1.030 8.484 1.00 86.81 98 GLY A O 1
ATOM 758 N N . LEU A 1 99 ? -11.253 0.634 9.255 1.00 88.50 99 LEU A N 1
ATOM 759 C CA . LEU A 1 99 ? -12.467 -0.184 9.405 1.00 88.50 99 LEU A CA 1
ATOM 760 C C . LEU A 1 99 ? -13.000 -0.651 8.052 1.00 88.50 99 LEU A C 1
ATOM 762 O O . LEU A 1 99 ? -13.501 -1.766 7.945 1.00 88.50 99 LEU A O 1
ATOM 766 N N . LYS A 1 100 ? -12.839 0.169 7.009 1.00 87.88 100 LYS A N 1
ATOM 767 C CA . LYS A 1 100 ? -13.152 -0.221 5.632 1.00 87.88 100 LYS A CA 1
ATOM 768 C C . LYS A 1 100 ? -12.225 -1.331 5.129 1.00 87.88 100 LYS A C 1
ATOM 770 O O . LYS A 1 100 ? -12.682 -2.225 4.426 1.00 87.88 100 LYS A O 1
ATOM 775 N N . ALA A 1 101 ? -10.940 -1.276 5.481 1.00 86.69 101 ALA A N 1
ATOM 776 C CA . ALA A 1 101 ? -9.955 -2.272 5.064 1.00 86.69 101 ALA A CA 1
ATOM 777 C C . ALA A 1 101 ? -10.033 -3.577 5.881 1.00 86.69 101 ALA A C 1
ATOM 779 O O . ALA A 1 101 ? -9.852 -4.659 5.331 1.00 86.69 101 ALA A O 1
ATOM 780 N N . LEU A 1 102 ? -10.300 -3.487 7.187 1.00 86.56 102 LEU A N 1
ATOM 781 C CA . LEU A 1 102 ? -10.387 -4.624 8.104 1.00 86.56 102 LEU A CA 1
ATOM 782 C C . LEU A 1 102 ? -11.662 -4.543 8.967 1.00 86.56 102 LEU A C 1
ATOM 784 O O . LEU A 1 102 ? -11.575 -4.252 10.166 1.00 86.56 102 LEU A O 1
ATOM 788 N N . PRO A 1 103 ? -12.842 -4.870 8.405 1.00 87.19 103 PRO A N 1
ATOM 789 C CA . PRO A 1 103 ? -14.126 -4.760 9.106 1.00 87.19 103 PRO A CA 1
ATOM 790 C C . PRO A 1 103 ? -14.311 -5.782 10.237 1.00 87.19 103 PRO A C 1
ATOM 792 O O . PRO A 1 103 ? -15.256 -5.691 11.006 1.00 87.19 103 PRO A O 1
ATOM 795 N N . HIS A 1 104 ? -13.430 -6.777 10.355 1.00 85.56 104 HIS A N 1
ATOM 796 C CA . HIS A 1 104 ? -13.506 -7.815 11.391 1.00 85.56 104 HIS A CA 1
ATOM 797 C C . HIS A 1 104 ? -12.384 -7.711 12.430 1.00 85.56 104 HIS A C 1
ATOM 799 O O . HIS A 1 104 ? -12.130 -8.655 13.182 1.00 85.56 104 HIS A O 1
ATOM 805 N N . ASN A 1 105 ? -11.692 -6.571 12.493 1.00 83.12 105 ASN A N 1
ATOM 806 C CA . ASN A 1 105 ? -10.636 -6.355 13.470 1.00 83.12 105 ASN A CA 1
ATOM 807 C C . ASN A 1 105 ? -11.201 -5.796 14.787 1.00 83.12 105 ASN A C 1
ATOM 809 O O . ASN A 1 105 ? -11.514 -4.610 14.895 1.00 83.12 105 ASN A O 1
ATOM 813 N N . ALA A 1 106 ? -11.266 -6.649 15.814 1.00 82.31 106 ALA A N 1
ATOM 814 C CA . ALA A 1 106 ? -11.777 -6.292 17.140 1.00 82.31 106 ALA A CA 1
ATOM 815 C C . ALA A 1 106 ? -11.062 -5.073 17.755 1.00 82.31 106 ALA A C 1
ATOM 817 O O . ALA A 1 106 ? -11.715 -4.180 18.295 1.00 82.31 106 ALA A O 1
ATOM 818 N N . LYS A 1 107 ? -9.730 -4.990 17.618 1.00 81.50 107 LYS A N 1
ATOM 819 C CA . LYS A 1 107 ? -8.935 -3.877 18.169 1.00 81.50 107 LYS A CA 1
ATOM 820 C C . LYS A 1 107 ? -9.297 -2.543 17.516 1.00 81.50 107 LYS A C 1
ATOM 822 O O . LYS A 1 107 ? -9.283 -1.502 18.163 1.00 81.50 107 LYS A O 1
ATOM 827 N N . LEU A 1 108 ? -9.650 -2.573 16.234 1.00 86.00 108 LEU A N 1
ATOM 828 C CA . LEU A 1 108 ? -9.977 -1.367 15.491 1.00 86.00 108 LEU A CA 1
ATOM 829 C C . LEU A 1 108 ? -11.371 -0.830 15.841 1.00 86.00 108 LEU A C 1
ATOM 831 O O . LEU A 1 108 ? -11.524 0.374 16.027 1.00 86.00 108 LEU A O 1
ATOM 835 N N . HIS A 1 109 ? -12.357 -1.715 16.018 1.00 88.69 109 HIS A N 1
ATOM 836 C CA . HIS A 1 109 ? -13.672 -1.340 16.549 1.00 88.69 109 HIS A CA 1
ATOM 837 C C . HIS A 1 109 ? -13.583 -0.744 17.956 1.00 88.69 109 HIS A C 1
ATOM 839 O O . HIS A 1 109 ? -14.250 0.247 18.240 1.00 88.69 109 HIS A O 1
ATOM 845 N N . TYR A 1 110 ? -12.721 -1.302 18.808 1.00 85.19 110 TYR A N 1
ATOM 846 C CA . TYR A 1 110 ? -12.460 -0.764 20.140 1.00 85.19 110 TYR A CA 1
ATOM 847 C C . TYR A 1 110 ? -11.852 0.646 20.091 1.00 85.19 110 TYR A C 1
ATOM 849 O O . TYR A 1 110 ? -12.365 1.569 20.722 1.00 85.19 110 TYR A O 1
ATOM 857 N N . ASN A 1 111 ? -10.810 0.847 19.277 1.00 86.88 111 ASN A N 1
ATOM 858 C CA . ASN A 1 111 ? -10.196 2.165 19.100 1.00 86.88 111 ASN A CA 1
ATOM 859 C C . ASN A 1 111 ? -11.190 3.197 18.544 1.00 86.88 111 ASN A C 1
ATOM 861 O O . ASN A 1 111 ? -11.156 4.360 18.945 1.00 86.88 111 ASN A O 1
ATOM 865 N N . PHE A 1 112 ? -12.092 2.781 17.648 1.00 89.69 112 PHE A N 1
ATOM 866 C CA . PHE A 1 112 ? -13.150 3.655 17.146 1.00 89.69 112 PHE A CA 1
ATOM 867 C C . PHE A 1 112 ? -14.171 4.014 18.225 1.00 89.69 112 PHE A C 1
ATOM 869 O O . PHE A 1 112 ? -14.583 5.166 18.312 1.00 89.69 112 PHE A O 1
ATOM 876 N N . ALA A 1 113 ? -14.541 3.059 19.077 1.00 88.25 113 ALA A N 1
ATOM 877 C CA . ALA A 1 113 ? -15.434 3.303 20.200 1.00 88.25 113 ALA A CA 1
ATOM 878 C C . ALA A 1 113 ? -14.829 4.278 21.226 1.00 88.25 113 ALA A C 1
ATOM 880 O O . ALA A 1 113 ? -15.531 5.180 21.675 1.00 88.25 113 ALA A O 1
ATOM 881 N N . ASN A 1 114 ? -13.526 4.171 21.522 1.00 87.56 114 ASN A N 1
ATOM 882 C CA . ASN A 1 114 ? -12.815 5.154 22.350 1.00 87.56 114 ASN A CA 1
ATOM 883 C C . ASN A 1 114 ? -12.864 6.548 21.719 1.00 87.56 114 ASN A C 1
ATOM 885 O O . ASN A 1 114 ? -13.252 7.499 22.383 1.00 87.56 114 ASN A O 1
ATOM 889 N N . PHE A 1 115 ? -12.555 6.659 20.422 1.00 89.06 115 PHE A N 1
ATOM 890 C CA . PHE A 1 115 ? -12.661 7.932 19.709 1.00 89.06 115 PHE A CA 1
ATOM 891 C C . PHE A 1 115 ? -14.081 8.519 19.794 1.00 89.06 115 PHE A C 1
ATOM 893 O O . PHE A 1 115 ? -14.240 9.693 20.106 1.00 89.06 115 PHE A O 1
ATOM 900 N N . LEU A 1 116 ? -15.119 7.702 19.585 1.00 89.50 116 LEU A N 1
ATOM 901 C CA . LEU A 1 116 ? -16.515 8.141 19.668 1.00 89.50 116 LEU A CA 1
ATOM 902 C C . LEU A 1 116 ? -16.897 8.614 21.073 1.00 89.50 116 LEU A C 1
ATOM 904 O O . LEU A 1 116 ? -17.554 9.646 21.203 1.00 89.50 116 LEU A O 1
ATOM 908 N N . ARG A 1 117 ? -16.448 7.900 22.110 1.00 87.25 117 ARG A N 1
ATOM 909 C CA . ARG A 1 117 ? -16.617 8.293 23.513 1.00 87.25 117 ARG A CA 1
ATOM 910 C C . ARG A 1 117 ? -15.960 9.644 23.784 1.00 87.25 117 ARG A C 1
ATOM 912 O O . ARG A 1 117 ? -16.607 10.511 24.359 1.00 87.25 117 ARG A O 1
ATOM 919 N N . ASP A 1 118 ? -14.724 9.829 23.329 1.00 87.38 118 ASP A N 1
ATOM 920 C CA . ASP A 1 118 ? -13.973 11.073 23.522 1.00 87.38 118 ASP A CA 1
ATOM 921 C C . ASP A 1 118 ? -14.634 12.252 22.767 1.00 87.38 118 ASP A C 1
ATOM 923 O O . ASP A 1 118 ? -14.551 13.393 23.204 1.00 87.38 118 ASP A O 1
ATOM 927 N N . THR A 1 119 ? -15.364 11.979 21.675 1.00 89.38 119 THR A N 1
ATOM 928 C CA . THR A 1 119 ? -16.179 12.973 20.938 1.00 89.38 119 THR A CA 1
ATOM 929 C C . THR A 1 119 ? -17.622 13.135 21.450 1.00 89.38 119 THR A C 1
ATOM 931 O O . THR A 1 119 ? -18.417 13.829 20.819 1.00 89.38 119 THR A O 1
ATOM 934 N N . GLY A 1 120 ? -17.998 12.479 22.556 1.00 89.44 120 GLY A N 1
ATOM 935 C CA . GLY A 1 120 ? -19.331 12.583 23.171 1.00 89.44 120 GLY A CA 1
ATOM 936 C C . GLY A 1 120 ? -20.434 11.717 22.541 1.00 89.44 120 GLY A C 1
ATOM 937 O O . GLY A 1 120 ? -21.571 11.726 23.008 1.00 89.44 120 GLY A O 1
ATOM 938 N N . GLN A 1 121 ? -20.130 10.913 21.517 1.00 90.44 121 GLN A N 1
ATOM 939 C CA . GLN A 1 121 ? -21.098 10.052 20.820 1.00 90.44 121 GLN A CA 1
ATOM 940 C C . GLN A 1 121 ? -21.253 8.690 21.515 1.00 90.44 121 GLN A C 1
ATOM 942 O O . GLN A 1 121 ? -20.887 7.638 20.981 1.00 90.44 121 GLN A O 1
ATOM 947 N N . LEU A 1 122 ? -21.807 8.706 22.728 1.00 86.69 122 LEU A N 1
ATOM 948 C CA . LEU A 1 122 ? -21.907 7.543 23.621 1.00 86.69 122 LEU A CA 1
ATOM 949 C C . LEU A 1 122 ? -22.708 6.365 23.033 1.00 86.69 122 LEU A C 1
ATOM 951 O O . LEU A 1 122 ? -22.316 5.205 23.202 1.00 86.69 122 LEU A O 1
ATOM 955 N N . GLU A 1 123 ? -23.794 6.626 22.299 1.00 87.38 123 GLU A N 1
ATOM 956 C CA . GLU A 1 123 ? -24.606 5.557 21.695 1.00 87.38 123 GLU A CA 1
ATOM 957 C C . GLU A 1 123 ? -23.841 4.783 20.613 1.00 87.38 123 GLU A C 1
ATOM 959 O O . GLU A 1 123 ? -23.826 3.547 20.598 1.00 87.38 123 GLU A O 1
ATOM 964 N N . LEU A 1 124 ? -23.163 5.507 19.720 1.00 87.94 124 LEU A N 1
ATOM 965 C CA . LEU A 1 124 ? -22.339 4.926 18.659 1.00 87.94 124 LEU A CA 1
ATOM 966 C C . LEU A 1 124 ? -21.117 4.209 19.243 1.00 87.94 124 LEU A C 1
ATOM 968 O O . LEU A 1 124 ? -20.793 3.103 18.804 1.00 87.94 124 LEU A O 1
ATOM 972 N N . ALA A 1 125 ? -20.486 4.782 20.274 1.00 86.50 125 ALA A N 1
ATOM 973 C CA . ALA A 1 125 ? -19.401 4.133 21.006 1.00 86.50 125 ALA A CA 1
ATOM 974 C C . ALA A 1 125 ? -19.844 2.771 21.561 1.00 86.50 125 ALA A C 1
ATOM 976 O O . ALA A 1 125 ? -19.181 1.757 21.343 1.00 86.50 125 ALA A O 1
ATOM 977 N N . THR A 1 126 ? -21.020 2.718 22.193 1.00 86.38 126 THR A N 1
ATOM 978 C CA . THR A 1 126 ? -21.581 1.478 22.746 1.00 86.38 126 THR A CA 1
ATOM 979 C C . THR A 1 126 ? -21.799 0.411 21.671 1.00 86.38 126 THR A C 1
ATOM 981 O O . THR A 1 126 ? -21.462 -0.756 21.893 1.00 86.38 126 THR A O 1
ATOM 984 N N . LYS A 1 127 ? -22.309 0.783 20.486 1.00 88.94 127 LYS A N 1
ATOM 985 C CA . LYS A 1 127 ? -22.464 -0.154 19.354 1.00 88.94 127 LYS A CA 1
ATOM 986 C C . LYS A 1 127 ? -21.119 -0.752 18.932 1.00 88.94 127 LYS A C 1
ATOM 988 O O . LYS A 1 127 ? -21.006 -1.969 18.791 1.00 88.94 127 LYS A O 1
ATOM 993 N N . HIS A 1 128 ? -20.086 0.076 18.788 1.00 88.12 128 HIS A N 1
ATOM 994 C CA . HIS A 1 128 ? -18.764 -0.392 18.369 1.00 88.12 128 HIS A CA 1
ATOM 995 C C . HIS A 1 128 ? -18.026 -1.198 19.443 1.00 88.12 128 HIS A C 1
ATOM 997 O O . HIS A 1 128 ? -17.352 -2.170 19.101 1.00 88.12 128 HIS A O 1
ATOM 1003 N N . TYR A 1 129 ? -18.207 -0.885 20.727 1.00 83.19 129 TYR A N 1
ATOM 1004 C CA . TYR A 1 129 ? -17.698 -1.725 21.811 1.00 83.19 129 TYR A CA 1
ATOM 1005 C C . TYR A 1 129 ? -18.344 -3.116 21.820 1.00 83.19 129 TYR A C 1
ATOM 1007 O O . TYR A 1 129 ? -17.642 -4.118 21.972 1.00 83.19 129 TYR A O 1
ATOM 1015 N N . LYS A 1 130 ? -19.667 -3.200 21.623 1.00 85.44 130 LYS A N 1
ATOM 1016 C CA . LYS A 1 130 ? -20.373 -4.489 21.525 1.00 85.44 130 LYS A CA 1
ATOM 1017 C C . LYS A 1 130 ? -19.839 -5.329 20.365 1.00 85.44 130 LYS A C 1
ATOM 1019 O O . LYS A 1 130 ? -19.585 -6.520 20.545 1.00 85.44 130 LYS A O 1
ATOM 1024 N N . GLU A 1 131 ? -19.602 -4.712 19.210 1.00 87.44 131 GLU A N 1
ATOM 1025 C CA . GLU A 1 131 ? -19.056 -5.421 18.050 1.00 87.44 131 GLU A CA 1
ATOM 1026 C C . GLU A 1 131 ? -17.607 -5.883 18.278 1.00 87.44 131 GLU A C 1
ATOM 1028 O O . GLU A 1 131 ? -17.267 -7.029 17.980 1.00 87.44 131 GLU A O 1
ATOM 1033 N N . ALA A 1 132 ? -16.766 -5.050 18.905 1.00 84.81 132 ALA A N 1
ATOM 1034 C CA . ALA A 1 132 ? -15.407 -5.434 19.288 1.00 84.81 132 ALA A CA 1
ATOM 1035 C C . ALA A 1 132 ? -15.400 -6.683 20.188 1.00 84.81 132 ALA A C 1
ATOM 1037 O O . ALA A 1 132 ? -14.660 -7.638 19.932 1.00 84.81 132 ALA A O 1
ATOM 1038 N N . LEU A 1 133 ? -16.279 -6.714 21.195 1.00 83.50 133 LEU A N 1
ATOM 1039 C CA . LEU A 1 133 ? -16.438 -7.865 22.081 1.00 83.50 133 LEU A CA 1
ATOM 1040 C C . LEU A 1 133 ? -16.963 -9.091 21.336 1.00 83.50 133 LEU A C 1
ATOM 1042 O O . LEU A 1 133 ? -16.465 -10.192 21.572 1.00 83.50 133 LEU A O 1
ATOM 1046 N N . ARG A 1 134 ? -17.932 -8.939 20.427 1.00 84.06 134 ARG A N 1
ATOM 1047 C CA . ARG A 1 134 ? -18.455 -10.051 19.616 1.00 84.06 134 ARG A CA 1
ATOM 1048 C C . ARG A 1 134 ? -17.345 -10.710 18.797 1.00 84.06 134 ARG A C 1
ATOM 1050 O O . ARG A 1 134 ? -17.207 -11.936 18.813 1.00 84.06 134 ARG A O 1
ATOM 1057 N N . LEU A 1 135 ? -16.533 -9.902 18.118 1.00 83.44 135 LEU A N 1
ATOM 1058 C CA . LEU A 1 135 ? -15.409 -10.369 17.306 1.00 83.44 135 LEU A CA 1
ATOM 1059 C C . LEU A 1 135 ? -14.332 -11.045 18.164 1.00 83.44 135 LEU A C 1
ATOM 1061 O O . LEU A 1 135 ? -13.819 -12.100 17.786 1.00 83.44 135 LEU A O 1
ATOM 1065 N N . GLN A 1 136 ? -14.034 -10.494 19.344 1.00 77.31 136 GLN A N 1
ATOM 1066 C CA . GLN A 1 136 ? -13.090 -11.098 20.283 1.00 77.31 136 GLN A CA 1
ATOM 1067 C C . GLN A 1 136 ? -13.590 -12.446 20.8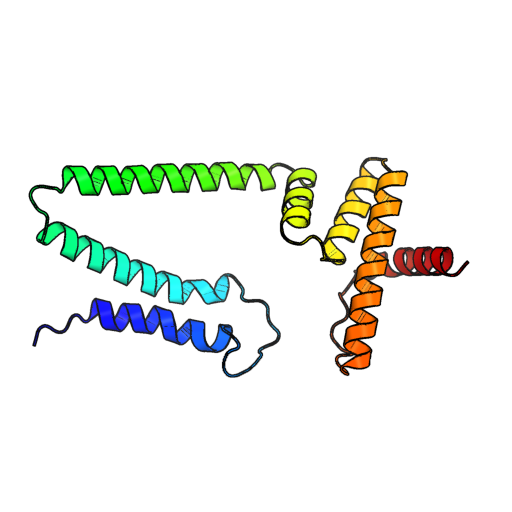10 1.00 77.31 136 GLN A C 1
ATOM 1069 O O . GLN A 1 136 ? -12.838 -13.415 20.773 1.00 77.31 136 GLN A O 1
ATOM 1074 N N . HIS A 1 137 ? -14.850 -12.550 21.243 1.00 79.12 137 HIS A N 1
ATOM 1075 C CA . HIS A 1 137 ? -15.418 -13.824 21.698 1.00 79.12 137 HIS A CA 1
ATOM 1076 C C . HIS A 1 137 ? -15.395 -14.873 20.591 1.00 79.12 137 HIS A C 1
ATOM 1078 O O . HIS A 1 137 ? -15.019 -16.016 20.841 1.00 79.12 137 HIS A O 1
ATOM 1084 N N . LYS A 1 138 ? -15.750 -14.496 19.355 1.00 77.88 138 LYS A N 1
ATOM 1085 C CA . LYS A 1 138 ? -15.665 -15.400 18.203 1.00 77.88 138 LYS A CA 1
ATOM 1086 C C . LYS A 1 138 ? -14.232 -15.902 18.010 1.00 77.88 138 LYS A C 1
ATOM 1088 O O . LYS A 1 138 ? -14.032 -17.105 17.876 1.00 77.88 138 LYS A O 1
ATOM 1093 N N . ARG A 1 139 ? -13.240 -15.007 18.059 1.00 71.50 139 ARG A N 1
ATOM 1094 C CA . ARG A 1 139 ? -11.820 -15.362 17.927 1.00 71.50 139 ARG A CA 1
ATOM 1095 C C . ARG A 1 139 ? -11.324 -16.248 19.069 1.00 71.50 139 ARG A C 1
ATOM 1097 O O . ARG A 1 139 ? -10.651 -17.233 18.801 1.00 71.50 139 ARG A O 1
ATOM 1104 N N . LEU A 1 140 ? -11.678 -15.943 20.316 1.00 70.31 140 LEU A N 1
ATOM 1105 C CA . LEU A 1 140 ? -11.314 -16.757 21.480 1.00 70.31 140 LEU A CA 1
ATOM 1106 C C . LEU A 1 140 ? -11.915 -18.161 21.385 1.00 70.31 140 LEU A C 1
ATOM 1108 O O . LEU A 1 140 ? -11.190 -19.132 21.542 1.00 70.31 140 LEU A O 1
ATOM 1112 N N . ARG A 1 141 ? -13.205 -18.282 21.045 1.00 69.38 141 ARG A N 1
ATOM 1113 C CA . ARG A 1 141 ? -13.865 -19.585 20.853 1.00 69.38 141 ARG A CA 1
ATOM 1114 C C . ARG A 1 141 ? -13.200 -20.410 19.754 1.00 69.38 141 ARG A C 1
ATOM 1116 O O . ARG A 1 141 ? -13.034 -21.613 19.920 1.00 69.38 141 ARG A O 1
ATOM 1123 N N . ILE A 1 142 ? -12.816 -19.766 18.651 1.00 70.06 142 ILE A N 1
ATOM 1124 C CA . ILE A 1 142 ? -12.045 -20.395 17.573 1.00 70.06 142 ILE A CA 1
ATOM 1125 C C . ILE A 1 142 ? -10.698 -20.873 18.126 1.00 70.06 142 ILE A C 1
ATOM 1127 O O . ILE A 1 142 ? -10.399 -22.057 18.047 1.00 70.06 142 ILE A O 1
ATOM 1131 N N . ASN A 1 143 ? -9.927 -19.998 18.767 1.00 68.00 143 ASN A N 1
ATOM 1132 C CA . ASN A 1 143 ? -8.613 -20.340 19.303 1.00 68.00 143 ASN A CA 1
ATOM 1133 C C . ASN A 1 143 ? -8.663 -21.473 20.334 1.00 68.00 143 ASN A C 1
ATOM 1135 O O . ASN A 1 143 ? -7.845 -22.378 20.256 1.00 68.00 143 ASN A O 1
ATOM 1139 N N . THR A 1 144 ? -9.625 -21.472 21.259 1.00 67.94 144 THR A N 1
ATOM 1140 C CA . THR A 1 144 ? -9.808 -22.561 22.228 1.00 67.94 144 THR A CA 1
ATOM 1141 C C . THR A 1 144 ? -10.158 -23.875 21.533 1.00 67.94 144 THR A C 1
ATOM 1143 O O . THR A 1 144 ? -9.599 -24.907 21.886 1.00 67.94 144 THR A O 1
ATOM 1146 N N . ARG A 1 145 ? -11.018 -23.847 20.505 1.00 67.62 145 ARG A N 1
ATOM 1147 C CA . ARG A 1 145 ? -11.358 -25.041 19.714 1.00 67.62 145 ARG A CA 1
ATOM 1148 C C . ARG A 1 145 ? -10.150 -25.618 18.967 1.00 67.62 145 ARG A C 1
ATOM 1150 O O . ARG A 1 145 ? -10.086 -26.825 18.786 1.00 67.62 145 ARG A O 1
ATOM 1157 N N . TYR A 1 146 ? -9.212 -24.767 18.553 1.00 68.31 146 TYR A N 1
ATOM 1158 C CA . TYR A 1 146 ? -7.996 -25.157 17.830 1.00 68.31 146 TYR A CA 1
ATOM 1159 C C . TYR A 1 146 ? -6.732 -25.206 18.717 1.00 68.31 146 TYR A C 1
ATOM 1161 O O . TYR A 1 146 ? -5.633 -25.328 18.191 1.00 68.31 146 TYR A O 1
ATOM 1169 N N . GLY A 1 147 ? -6.855 -25.095 20.048 1.00 66.12 147 GLY A N 1
ATOM 1170 C CA . GLY A 1 147 ? -5.725 -25.170 20.991 1.00 66.12 147 GLY A CA 1
ATOM 1171 C C . GLY A 1 147 ? -4.757 -23.970 21.001 1.00 66.12 147 GLY A C 1
ATOM 1172 O O . GLY A 1 147 ? -3.709 -24.026 21.636 1.00 66.12 147 GLY A O 1
ATOM 1173 N N . LEU A 1 148 ? -5.089 -22.854 20.345 1.00 58.78 148 LEU A N 1
ATOM 1174 C CA . LEU A 1 148 ? -4.230 -21.670 20.163 1.00 58.78 148 LEU A CA 1
ATOM 1175 C C . LEU A 1 148 ? -4.402 -20.619 21.285 1.00 58.78 148 LEU A C 1
ATOM 1177 O O . LEU A 1 148 ? -4.720 -19.452 21.034 1.00 58.78 148 LEU A O 1
ATOM 1181 N N . ILE A 1 149 ? -4.212 -21.024 22.544 1.00 54.00 149 ILE A N 1
ATOM 1182 C CA . ILE A 1 149 ? -4.543 -20.229 23.751 1.00 54.00 149 ILE A CA 1
ATOM 1183 C C . ILE A 1 149 ? -3.664 -18.965 23.930 1.00 54.00 149 ILE A C 1
ATOM 1185 O O . ILE A 1 149 ? -4.085 -18.010 24.581 1.00 54.00 149 ILE A O 1
ATOM 1189 N N . GLY A 1 150 ? -2.493 -18.885 23.290 1.00 49.53 150 GLY A N 1
ATOM 1190 C CA . GLY A 1 150 ? -1.539 -17.773 23.454 1.00 49.53 150 GLY A CA 1
ATOM 1191 C C . GLY A 1 150 ? -1.821 -16.491 22.653 1.00 49.53 150 GLY A C 1
ATOM 1192 O O . GLY A 1 150 ? -1.108 -15.507 22.814 1.00 49.53 150 GLY A O 1
ATOM 1193 N N . MET A 1 151 ? -2.839 -16.465 21.784 1.00 48.00 151 MET A N 1
ATOM 1194 C CA . MET A 1 151 ? -3.068 -15.363 20.831 1.00 48.00 151 MET A CA 1
ATOM 1195 C C . MET A 1 151 ? -4.178 -14.389 21.274 1.00 48.00 151 MET A C 1
ATOM 1197 O O . MET A 1 151 ? -5.041 -14.007 20.477 1.00 48.00 151 MET A O 1
ATOM 1201 N N . GLN A 1 152 ? -4.211 -14.007 22.554 1.00 52.34 152 GLN A N 1
ATOM 1202 C CA . GLN A 1 152 ? -5.122 -12.948 22.996 1.00 52.34 152 GLN A CA 1
ATOM 1203 C C . GLN A 1 152 ? -4.596 -11.574 22.549 1.00 52.34 152 GLN A C 1
ATOM 1205 O O . GLN A 1 152 ? -3.405 -11.300 22.700 1.00 52.34 152 GLN A O 1
ATOM 1210 N N . PRO A 1 153 ? -5.451 -10.687 22.006 1.00 50.34 153 PRO A N 1
ATOM 1211 C CA . PRO A 1 153 ? -5.058 -9.307 21.788 1.00 50.34 153 PRO A CA 1
ATOM 1212 C C . PRO A 1 153 ? -4.746 -8.669 23.143 1.00 50.34 153 PRO A C 1
ATOM 1214 O O . PRO A 1 153 ? -5.595 -8.643 24.033 1.00 50.34 153 PRO A O 1
ATOM 1217 N N . SER A 1 154 ? -3.527 -8.161 23.290 1.00 52.25 154 SER A N 1
ATOM 1218 C CA . SER A 1 154 ? -3.099 -7.337 24.414 1.00 52.25 154 SER A CA 1
ATOM 1219 C C . SER A 1 154 ? -3.852 -6.004 24.378 1.00 52.25 154 SER A C 1
ATOM 1221 O O . SER A 1 154 ? -3.394 -5.018 23.800 1.00 52.25 154 SER A O 1
ATOM 1223 N N . PHE A 1 155 ? -5.056 -6.002 24.948 1.00 56.50 155 PHE A N 1
ATOM 1224 C CA . PHE A 1 155 ? -5.689 -4.782 25.436 1.00 56.50 155 PHE A CA 1
ATOM 1225 C C . PHE A 1 155 ? -4.852 -4.273 26.614 1.00 56.50 155 PHE A C 1
ATOM 1227 O O . PHE A 1 155 ? -4.380 -5.068 27.435 1.00 56.50 155 PHE A O 1
ATOM 1234 N N . SER A 1 156 ? -4.587 -2.970 26.651 1.00 53.03 156 SER A N 1
ATOM 1235 C CA . SER A 1 156 ? -3.738 -2.370 27.678 1.00 53.03 156 SER A CA 1
ATOM 1236 C C . SER A 1 156 ? -4.375 -2.534 29.069 1.00 53.03 156 SER A C 1
ATOM 1238 O O . SER A 1 156 ? -5.569 -2.809 29.206 1.00 53.03 156 SER A O 1
ATOM 1240 N N . HIS A 1 157 ? -3.572 -2.453 30.134 1.00 51.62 157 HIS A N 1
ATOM 1241 C CA . HIS A 1 157 ? -4.014 -2.790 31.495 1.00 51.62 157 HIS A CA 1
ATOM 1242 C C . HIS A 1 157 ? -5.213 -1.942 31.971 1.00 51.62 157 HIS A C 1
ATOM 1244 O O . HIS A 1 157 ? -6.042 -2.442 32.731 1.00 51.62 157 HIS A O 1
ATOM 1250 N N . GLU A 1 158 ? -5.330 -0.713 31.458 1.00 51.41 158 GLU A N 1
ATOM 1251 C CA . GLU A 1 158 ? -6.444 0.225 31.670 1.00 51.41 158 GLU A CA 1
ATOM 1252 C C . GLU A 1 158 ? -7.762 -0.199 31.001 1.00 51.41 158 GLU A C 1
ATOM 1254 O O . GLU A 1 158 ? -8.833 0.261 31.386 1.00 51.41 158 GLU A O 1
ATOM 1259 N N . GLU A 1 159 ? -7.720 -1.094 30.014 1.00 54.59 159 GLU A N 1
ATOM 1260 C CA . GLU A 1 159 ? -8.856 -1.410 29.133 1.00 54.59 159 GLU A CA 1
ATOM 1261 C C . GLU A 1 159 ? -9.652 -2.639 29.612 1.00 54.59 159 GLU A C 1
ATOM 1263 O O . GLU A 1 159 ? -10.810 -2.842 29.233 1.00 54.59 159 GLU A O 1
ATOM 1268 N N . ARG A 1 160 ? -9.062 -3.447 30.506 1.00 59.72 160 ARG A N 1
ATOM 1269 C CA . ARG A 1 160 ? -9.692 -4.642 31.103 1.00 59.72 160 ARG A CA 1
ATOM 1270 C C . ARG A 1 160 ? -10.990 -4.359 31.877 1.00 59.72 160 ARG A C 1
ATOM 1272 O O . ARG A 1 160 ? -11.941 -5.124 31.700 1.00 59.72 160 ARG A O 1
ATOM 1279 N N . PRO A 1 161 ? -11.100 -3.295 32.700 1.00 56.81 161 PRO A N 1
ATOM 1280 C CA . PRO A 1 161 ? -12.314 -3.022 33.471 1.00 56.81 161 PRO A CA 1
ATOM 1281 C C . PRO A 1 161 ? -13.527 -2.715 32.583 1.00 56.81 161 PRO A C 1
ATOM 1283 O O . PRO A 1 161 ? -14.647 -3.107 32.910 1.00 56.81 161 PRO A O 1
ATOM 1286 N N . ILE A 1 162 ? -13.309 -2.044 31.447 1.00 57.44 162 ILE A N 1
ATOM 1287 C CA . ILE A 1 162 ? -14.364 -1.658 30.498 1.00 57.44 162 ILE A CA 1
ATOM 1288 C C . ILE A 1 162 ? -14.876 -2.896 29.752 1.00 57.44 162 ILE A C 1
ATOM 1290 O O . ILE A 1 162 ? -16.086 -3.119 29.688 1.00 57.44 162 ILE A O 1
ATOM 1294 N N . CYS A 1 163 ? -13.967 -3.753 29.271 1.00 54.12 163 CYS A N 1
ATOM 1295 C CA . CYS A 1 163 ? -14.322 -5.041 28.671 1.00 54.12 163 CYS A CA 1
ATOM 1296 C C . CYS A 1 163 ? -15.094 -5.940 29.647 1.00 54.12 163 CYS A C 1
ATOM 1298 O O . CYS A 1 163 ? -16.130 -6.487 29.271 1.00 54.12 163 CYS A O 1
ATOM 1300 N N . ASN A 1 164 ? -14.652 -6.039 30.905 1.00 58.62 164 ASN A N 1
ATOM 1301 C CA . ASN A 1 164 ? -15.343 -6.827 31.928 1.00 58.62 164 ASN A CA 1
ATOM 1302 C C . ASN A 1 164 ? -16.748 -6.276 32.216 1.00 58.62 164 ASN A C 1
ATOM 1304 O O . ASN A 1 164 ? -17.712 -7.038 32.263 1.00 58.62 164 ASN A O 1
ATOM 1308 N N . ARG A 1 165 ? -16.899 -4.951 32.342 1.00 58.59 165 ARG A N 1
ATOM 1309 C CA . ARG A 1 165 ? -18.201 -4.315 32.601 1.00 58.59 165 ARG A CA 1
ATOM 1310 C C . ARG A 1 165 ? -19.188 -4.534 31.448 1.00 58.59 165 ARG A C 1
ATOM 1312 O O . ARG A 1 165 ? -20.353 -4.836 31.683 1.00 58.59 165 ARG A O 1
ATOM 1319 N N . LEU A 1 166 ? -18.723 -4.447 30.205 1.00 56.16 166 LEU A N 1
ATOM 1320 C CA . LEU A 1 166 ? -19.551 -4.684 29.020 1.00 56.16 166 LEU A CA 1
ATOM 1321 C C . LEU A 1 166 ? -19.878 -6.169 28.795 1.00 56.16 166 LEU A C 1
ATOM 1323 O O . LEU A 1 166 ? -20.969 -6.486 28.326 1.00 56.16 166 LEU A O 1
ATOM 1327 N N . GLN A 1 167 ? -18.975 -7.086 29.159 1.00 57.81 167 GLN A N 1
ATOM 1328 C CA . GLN A 1 167 ? -19.266 -8.524 29.191 1.00 57.81 167 GLN A CA 1
ATOM 1329 C C . GLN A 1 167 ? -20.355 -8.862 30.213 1.00 57.81 167 GLN A C 1
ATOM 1331 O O . GLN A 1 167 ? -21.223 -9.680 29.921 1.00 57.81 167 GLN A O 1
ATOM 1336 N N . PHE A 1 168 ? -20.341 -8.207 31.376 1.00 53.78 168 PHE A N 1
ATOM 1337 C CA . PHE A 1 168 ? -21.392 -8.346 32.384 1.00 53.78 168 PHE A CA 1
ATOM 1338 C C . PHE A 1 168 ? -22.750 -7.833 31.891 1.00 53.78 168 PHE A C 1
ATOM 1340 O O . PHE A 1 168 ? -23.761 -8.487 32.124 1.00 53.78 168 PHE A O 1
ATOM 1347 N N . ILE A 1 169 ? -22.777 -6.710 31.166 1.00 52.22 169 ILE A N 1
ATOM 1348 C CA . ILE A 1 169 ? -24.013 -6.156 30.585 1.00 52.22 169 ILE A CA 1
ATOM 1349 C C . ILE A 1 169 ? -24.610 -7.087 29.518 1.00 52.22 169 ILE A C 1
ATOM 1351 O O . ILE A 1 169 ? -25.821 -7.136 29.381 1.00 52.22 169 ILE A O 1
ATOM 1355 N N . ASN A 1 170 ? -23.789 -7.837 28.779 1.00 43.22 170 ASN A N 1
ATOM 1356 C CA . ASN A 1 170 ? -24.257 -8.753 27.729 1.00 43.22 170 ASN A CA 1
ATOM 1357 C C . ASN A 1 170 ? -24.626 -10.160 28.250 1.00 43.22 170 ASN A C 1
ATOM 1359 O O . ASN A 1 170 ? -25.023 -11.019 27.469 1.00 43.22 170 ASN A O 1
ATOM 1363 N N . ARG A 1 171 ? -24.415 -10.430 29.549 1.00 49.09 171 ARG A N 1
ATOM 1364 C CA . ARG A 1 171 ? -24.808 -11.684 30.222 1.00 49.09 171 ARG A CA 1
ATOM 1365 C C . ARG A 1 171 ? -26.135 -11.580 30.984 1.00 49.09 171 ARG A C 1
ATOM 1367 O O . ARG A 1 171 ? -26.592 -12.605 31.482 1.00 49.09 171 ARG A O 1
ATOM 1374 N N . LYS A 1 172 ? -26.708 -10.382 31.108 1.00 40.97 172 LYS A N 1
ATOM 1375 C CA . LYS A 1 172 ? -28.092 -10.173 31.552 1.00 40.97 172 LYS A CA 1
ATOM 1376 C C . LYS A 1 172 ? -28.988 -10.034 30.332 1.00 40.97 172 LYS A C 1
ATOM 1378 O O . LYS A 1 172 ? -30.132 -10.513 30.425 1.00 40.97 172 LYS A O 1
#

pLDDT: mean 79.07, std 14.06, range [40.97, 97.0]

InterPro domains:
  IPR011990 Tetratricopeptide-like helical domain superfamily [G3DSA:1.25.40.10] (80-152)
  IPR011990 Tetratricopeptide-like helical domain superfamily [SSF48452] (78-149)
  IPR019734 Tetratricopeptide repeat [PS50005] (106-139)
  IPR052943 TMTC O-mannosyl-transferase [PTHR44809] (2-136)

Radius of gyration: 24.15 Å; chains: 1; bounding box: 55×39×65 Å

Organism: Diploptera punctata (NCBI:txid6984)